Protein AF-A0A1C5TG37-F1 (afdb_monomer)

Foldseek 3Di:
DLVVCVVCVVVLLVVLLVVLLQCLQQLAQCAFPQVRDGRDDPVVSVVSLVSLLQSLQSLLSSPPPPSLVVQLVSSLVSSVNSNVVNCVVCPPPPVNVRRPDPVRVVVRSCSSSVSSSVSSVDVSSVVPDDPPPPD

Secondary structure (DSSP, 8-state):
-HHHHHHSHHHHHHHHHHHHHHHHHHT--SB-TTT--BSSSHHHHHHHHHHHHHHHHHHHHH-SSSHHHHHHHHHHHHHHHHHHHHHHHTTT-HHHHHHS-HHHHHHHHHHHHHHHHHHHH-HHHHTTSPPP---

Mean predicted aligned error: 4.88 Å

pLDDT: mean 91.13, std 10.4, range [51.09, 98.56]

Structure (mmCIF, N/CA/C/O backbone):
data_AF-A0A1C5TG37-F1
#
_entry.id   AF-A0A1C5TG37-F1
#
loop_
_atom_site.group_PDB
_atom_site.id
_atom_site.type_symbol
_atom_site.label_atom_id
_atom_site.label_alt_id
_atom_site.label_comp_id
_atom_site.label_asym_id
_atom_site.label_entity_id
_atom_site.label_seq_id
_atom_site.pdbx_PDB_ins_code
_atom_site.Cartn_x
_atom_site.Cartn_y
_atom_site.Cartn_z
_atom_site.occupancy
_atom_site.B_iso_or_equiv
_atom_site.auth_seq_id
_atom_site.auth_comp_id
_atom_site.auth_asym_id
_atom_site.auth_atom_id
_atom_site.pdbx_PDB_model_num
ATOM 1 N N . MET A 1 1 ? -16.079 12.516 15.205 1.00 73.88 1 MET A N 1
ATOM 2 C CA . MET A 1 1 ? -15.728 11.766 13.970 1.00 73.88 1 MET A CA 1
ATOM 3 C C . MET A 1 1 ? -16.023 10.273 14.113 1.00 73.88 1 MET A C 1
ATOM 5 O O . MET A 1 1 ? -16.741 9.736 13.280 1.00 73.88 1 MET A O 1
ATOM 9 N N . ARG A 1 2 ? -15.564 9.627 15.193 1.00 78.56 2 ARG A N 1
ATOM 10 C CA . ARG A 1 2 ? -15.828 8.213 15.508 1.00 78.56 2 ARG A CA 1
ATOM 11 C C . ARG A 1 2 ? -17.295 7.784 15.417 1.00 78.56 2 ARG A C 1
ATOM 13 O O . ARG A 1 2 ? -17.585 6.786 14.771 1.00 78.56 2 ARG A O 1
ATOM 20 N N . GLU A 1 3 ? -18.214 8.530 16.026 1.00 81.06 3 GLU A N 1
ATOM 21 C CA . GLU A 1 3 ? -19.648 8.188 16.023 1.00 81.06 3 GLU A CA 1
ATOM 22 C C . GLU A 1 3 ? -20.221 8.109 14.604 1.00 81.06 3 GLU A C 1
ATOM 24 O O . GLU A 1 3 ? -20.957 7.182 14.288 1.00 81.06 3 GLU A O 1
ATOM 29 N N . LYS A 1 4 ? -19.794 9.010 13.708 1.00 83.69 4 LYS A N 1
ATOM 30 C CA . LYS A 1 4 ? -20.190 8.989 12.290 1.00 83.69 4 LYS A CA 1
ATOM 31 C C . LYS A 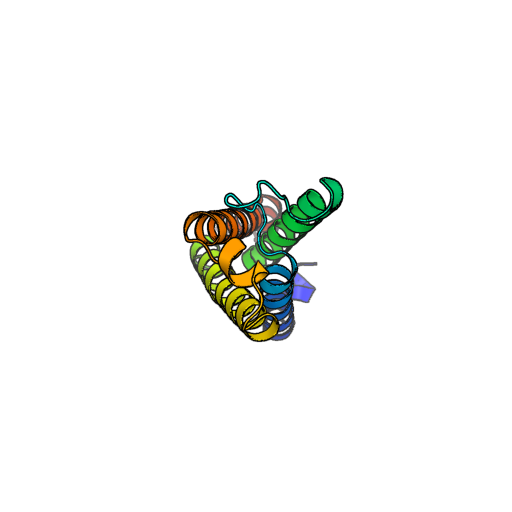1 4 ? -19.613 7.783 11.540 1.00 83.69 4 LYS A C 1
ATOM 33 O O . LYS A 1 4 ? -20.271 7.248 10.652 1.00 83.69 4 LYS A O 1
ATOM 38 N N . ILE A 1 5 ? -18.393 7.359 11.884 1.00 82.44 5 ILE A N 1
ATOM 39 C CA . ILE A 1 5 ? -17.749 6.174 11.294 1.00 82.44 5 ILE A CA 1
ATOM 40 C C . ILE A 1 5 ? -18.488 4.905 11.724 1.00 82.44 5 ILE A C 1
ATOM 42 O O . ILE A 1 5 ? -18.850 4.079 10.888 1.00 82.44 5 ILE A O 1
ATOM 46 N N . LEU A 1 6 ? -18.770 4.782 13.021 1.00 84.31 6 LEU A N 1
ATOM 47 C CA . LEU A 1 6 ? -19.446 3.619 13.593 1.00 84.31 6 LEU A CA 1
ATOM 48 C C . LEU A 1 6 ? -20.944 3.559 13.275 1.00 84.31 6 LEU A C 1
ATOM 50 O O . LEU A 1 6 ? -21.504 2.469 13.298 1.00 84.31 6 LEU A O 1
ATOM 54 N N . ALA A 1 7 ? -21.584 4.683 12.941 1.00 88.62 7 ALA A N 1
ATOM 55 C CA . ALA A 1 7 ? -22.963 4.698 12.451 1.00 88.62 7 ALA A CA 1
ATOM 56 C C . ALA A 1 7 ? -23.102 4.039 11.066 1.00 88.62 7 ALA A C 1
ATOM 58 O O . ALA A 1 7 ? -24.146 3.471 10.748 1.00 88.62 7 ALA A O 1
ATOM 59 N N . HIS A 1 8 ? -22.051 4.085 10.236 1.00 89.00 8 HIS A N 1
ATOM 60 C CA . HIS A 1 8 ? -22.072 3.554 8.868 1.00 89.00 8 HIS A CA 1
ATOM 61 C C . HIS A 1 8 ? -20.804 2.755 8.510 1.00 89.00 8 HIS A C 1
ATOM 63 O O . HIS A 1 8 ? -20.138 3.059 7.515 1.00 89.00 8 HIS A O 1
ATOM 69 N N . PRO A 1 9 ? -20.465 1.700 9.269 1.00 87.94 9 PRO A N 1
ATOM 70 C CA . PRO A 1 9 ? -19.156 1.055 9.194 1.00 87.94 9 PRO A CA 1
ATOM 71 C C . PRO A 1 9 ? -18.904 0.384 7.839 1.00 87.94 9 PRO A C 1
ATOM 73 O O . PRO A 1 9 ? -17.788 0.423 7.334 1.00 87.94 9 PRO A O 1
ATOM 76 N N . ILE A 1 10 ? -19.947 -0.170 7.211 1.00 91.25 10 ILE A N 1
ATOM 77 C CA . ILE A 1 10 ? -19.852 -0.815 5.893 1.00 91.25 10 ILE A CA 1
ATOM 78 C C . ILE A 1 10 ? -19.529 0.209 4.800 1.00 91.25 10 ILE A C 1
ATOM 80 O O . ILE A 1 10 ? -18.679 -0.050 3.954 1.00 91.25 10 ILE A O 1
ATOM 84 N N . ARG A 1 11 ? -20.159 1.393 4.829 1.00 92.75 11 ARG A N 1
ATOM 85 C CA . ARG A 1 11 ? -19.907 2.452 3.835 1.00 92.75 11 ARG A CA 1
ATOM 86 C C . ARG A 1 11 ? -18.461 2.933 3.905 1.00 92.75 11 ARG A C 1
ATOM 88 O O . ARG A 1 11 ? -17.813 3.069 2.873 1.00 92.75 11 ARG A O 1
ATOM 95 N N . TRP A 1 12 ? -17.955 3.137 5.120 1.00 93.38 12 TRP A N 1
ATOM 96 C CA . TRP A 1 12 ? -16.554 3.485 5.339 1.00 93.38 12 TRP A CA 1
ATOM 97 C C . TRP A 1 12 ? -15.616 2.369 4.894 1.00 93.38 12 TRP A C 1
ATOM 99 O O . TRP A 1 12 ? -14.648 2.649 4.201 1.00 93.38 12 TRP A O 1
ATOM 109 N N . LEU A 1 13 ? -15.922 1.112 5.221 1.00 94.25 13 LEU A N 1
ATOM 110 C CA . LEU A 1 13 ? -15.098 -0.020 4.809 1.00 94.25 13 LEU A CA 1
ATOM 111 C C . LEU A 1 13 ? -14.998 -0.128 3.282 1.00 94.25 13 LEU A C 1
ATOM 113 O O . LEU A 1 13 ? -13.895 -0.250 2.766 1.00 94.25 13 LEU A O 1
ATOM 117 N N . ILE A 1 14 ? -16.119 -0.019 2.561 1.00 96.19 14 ILE A N 1
ATOM 118 C CA . ILE A 1 14 ? -16.132 -0.029 1.089 1.00 96.19 14 ILE A CA 1
ATOM 119 C C . ILE A 1 14 ? -15.284 1.121 0.536 1.00 96.19 14 ILE A C 1
ATOM 121 O O . ILE A 1 14 ? -14.449 0.893 -0.337 1.00 96.19 14 ILE A O 1
ATOM 125 N N . GLY A 1 15 ? -15.454 2.335 1.068 1.00 96.38 15 GLY A N 1
ATOM 126 C CA . GLY A 1 15 ? -14.669 3.496 0.649 1.00 96.38 15 GLY A CA 1
ATOM 127 C C . GLY A 1 15 ? -13.167 3.308 0.873 1.00 96.38 15 GLY A C 1
ATOM 128 O O . GLY A 1 15 ? -12.379 3.542 -0.035 1.00 96.38 15 GLY A O 1
ATOM 129 N N . LEU A 1 16 ? -12.761 2.819 2.047 1.00 96.25 16 LEU A N 1
ATOM 130 C CA . LEU A 1 16 ? -11.351 2.567 2.371 1.00 96.25 16 LEU A CA 1
ATOM 131 C C . LEU A 1 16 ? -10.753 1.463 1.499 1.00 96.25 16 LEU A C 1
ATOM 133 O O . LEU A 1 16 ? -9.628 1.597 1.030 1.00 96.25 16 LEU A O 1
ATOM 137 N N . CYS A 1 17 ? -11.513 0.398 1.251 1.00 97.50 17 CYS A N 1
ATOM 138 C CA . CYS A 1 17 ? -11.142 -0.669 0.333 1.00 97.50 17 CYS A CA 1
ATOM 139 C C . CYS A 1 17 ? -10.901 -0.134 -1.085 1.00 97.50 17 CYS A C 1
ATOM 141 O O . CYS A 1 17 ? -9.865 -0.428 -1.675 1.00 97.50 17 CYS A O 1
ATOM 143 N N . ALA A 1 18 ? -11.811 0.694 -1.605 1.00 97.50 18 ALA A N 1
ATOM 144 C CA . ALA A 1 18 ? -11.645 1.335 -2.907 1.00 97.50 18 ALA A CA 1
ATOM 145 C C . ALA A 1 18 ? -10.418 2.263 -2.938 1.00 97.50 18 ALA A C 1
ATOM 147 O O . ALA A 1 18 ? -9.641 2.209 -3.888 1.00 97.50 18 ALA A O 1
ATOM 148 N N . CYS A 1 19 ? -10.192 3.053 -1.881 1.00 97.44 19 CYS A N 1
ATOM 149 C CA . CYS A 1 19 ? -9.000 3.895 -1.758 1.00 97.44 19 CYS A CA 1
ATOM 150 C C . CYS A 1 19 ? -7.707 3.069 -1.760 1.00 97.44 19 CYS A C 1
ATOM 152 O O . CYS A 1 19 ? -6.761 3.441 -2.444 1.00 97.44 19 CYS A O 1
ATOM 154 N N . LEU A 1 20 ? -7.654 1.951 -1.030 1.00 97.94 20 LEU A N 1
ATOM 155 C CA . LEU A 1 20 ? -6.478 1.075 -0.999 1.00 97.94 20 LEU A CA 1
ATOM 156 C C . LEU A 1 20 ? -6.172 0.477 -2.376 1.00 97.94 20 LEU A C 1
ATOM 158 O O . LEU A 1 20 ? -5.018 0.490 -2.790 1.00 97.94 20 LEU A O 1
ATOM 162 N N . VAL A 1 21 ? -7.193 0.012 -3.103 1.00 98.38 21 VAL A N 1
ATOM 163 C CA . VAL A 1 21 ? -7.025 -0.473 -4.484 1.00 98.38 21 VAL A CA 1
ATOM 164 C C . VAL A 1 21 ? -6.516 0.651 -5.384 1.00 98.38 21 VAL A C 1
ATOM 166 O O . VAL A 1 21 ? -5.547 0.462 -6.113 1.00 98.38 21 VAL A O 1
ATOM 169 N N . PHE A 1 22 ? -7.131 1.834 -5.313 1.00 97.50 22 PHE A N 1
ATOM 170 C CA . PHE A 1 22 ? -6.761 2.981 -6.139 1.00 97.50 22 PHE A CA 1
ATOM 171 C C . PHE A 1 22 ? -5.319 3.435 -5.879 1.00 97.50 22 PHE A C 1
ATOM 173 O O . PHE A 1 22 ? -4.514 3.503 -6.805 1.00 97.50 22 PHE A O 1
ATOM 180 N N . PHE A 1 23 ? -4.952 3.688 -4.623 1.00 96.31 23 PHE A N 1
ATOM 181 C CA . PHE A 1 23 ? -3.599 4.124 -4.276 1.00 96.31 23 PHE A CA 1
ATOM 182 C C . PHE A 1 23 ? -2.553 3.022 -4.469 1.00 96.31 23 PHE A C 1
ATOM 184 O O . PHE A 1 23 ? -1.436 3.332 -4.875 1.00 96.31 23 PHE A O 1
ATOM 191 N N . GLY A 1 24 ? -2.902 1.752 -4.247 1.00 96.19 24 GLY A N 1
ATOM 192 C CA . GLY A 1 24 ? -2.023 0.621 -4.550 1.00 96.19 24 GLY A CA 1
ATOM 193 C C . GLY A 1 24 ? -1.786 0.449 -6.050 1.00 96.19 24 GLY A C 1
ATOM 194 O O . GLY A 1 24 ? -0.706 0.047 -6.463 1.00 96.19 24 GLY A O 1
ATOM 195 N N . CYS A 1 25 ? -2.770 0.806 -6.875 1.00 96.56 25 CYS A N 1
ATOM 196 C CA . CYS A 1 25 ? -2.661 0.772 -8.326 1.00 96.56 25 CYS A CA 1
ATOM 197 C C . CYS A 1 25 ? -1.820 1.938 -8.867 1.00 96.56 25 CYS A C 1
ATOM 199 O O . CYS A 1 25 ? -0.840 1.722 -9.572 1.00 96.56 25 CYS A O 1
ATOM 201 N N . PHE A 1 26 ? -2.191 3.178 -8.539 1.00 94.38 26 PHE A N 1
ATOM 202 C CA . PHE A 1 26 ? -1.566 4.377 -9.112 1.00 94.38 26 PHE A CA 1
ATOM 203 C C . PHE A 1 26 ? -0.299 4.825 -8.382 1.00 94.38 26 PHE A C 1
ATOM 205 O O . PHE A 1 26 ? 0.523 5.514 -8.972 1.00 94.38 26 PHE A O 1
ATOM 212 N N . GLY A 1 27 ? -0.135 4.464 -7.110 1.00 94.62 27 GLY A N 1
ATOM 213 C CA . GLY A 1 27 ? 1.041 4.798 -6.302 1.00 94.62 27 GLY A CA 1
ATOM 214 C C . GLY A 1 27 ? 2.186 3.788 -6.414 1.00 94.62 27 GLY A C 1
ATOM 215 O O . GLY A 1 27 ? 3.168 3.901 -5.676 1.00 94.62 27 GLY A O 1
ATOM 216 N N . PHE A 1 28 ? 2.050 2.766 -7.263 1.00 96.25 28 PHE A N 1
ATOM 217 C CA . PHE A 1 28 ? 3.053 1.724 -7.457 1.00 96.25 28 PHE A CA 1
ATOM 218 C C . PHE A 1 28 ? 3.952 2.005 -8.674 1.00 96.25 28 PHE A C 1
ATOM 220 O O . PHE A 1 28 ? 3.428 2.381 -9.723 1.00 96.25 28 PHE A O 1
ATOM 227 N N . PRO A 1 29 ? 5.271 1.745 -8.574 1.00 95.44 29 PRO A N 1
ATOM 228 C CA . PRO A 1 29 ? 6.028 1.399 -7.365 1.00 95.44 29 PRO A CA 1
ATOM 229 C C . PRO A 1 29 ? 6.396 2.636 -6.532 1.00 95.44 29 PRO A C 1
ATOM 231 O O . PRO A 1 29 ? 6.645 3.710 -7.068 1.00 95.44 29 PRO A O 1
ATOM 234 N N . ILE A 1 30 ? 6.508 2.474 -5.203 1.00 95.12 30 ILE A N 1
ATOM 235 C CA . ILE A 1 30 ? 6.971 3.567 -4.314 1.00 95.12 30 ILE A CA 1
ATOM 236 C C . ILE A 1 30 ? 8.412 3.962 -4.663 1.00 95.12 30 ILE A C 1
ATOM 238 O O . ILE A 1 30 ? 8.757 5.145 -4.733 1.00 95.12 30 ILE A O 1
ATOM 242 N N . TYR A 1 31 ? 9.239 2.952 -4.908 1.00 95.81 31 TYR A N 1
ATOM 243 C CA . TYR A 1 31 ? 10.578 3.084 -5.446 1.00 95.81 31 TYR A CA 1
ATOM 244 C C . TYR A 1 31 ? 10.837 1.903 -6.373 1.00 95.81 31 TYR A C 1
ATOM 246 O O . TYR A 1 31 ? 10.501 0.767 -6.036 1.00 95.81 31 TYR A O 1
ATOM 254 N N . ASN A 1 32 ? 11.404 2.188 -7.537 1.00 96.31 32 ASN A N 1
ATOM 255 C CA . ASN A 1 32 ? 11.777 1.205 -8.530 1.00 96.31 32 ASN A CA 1
ATOM 256 C C . ASN A 1 32 ? 13.292 0.961 -8.442 1.00 96.31 32 ASN A C 1
ATOM 258 O O . ASN A 1 32 ? 14.088 1.810 -8.838 1.00 96.31 32 ASN A O 1
ATOM 262 N N . PHE A 1 33 ? 13.690 -0.208 -7.943 1.00 95.19 33 PHE A N 1
ATOM 263 C CA . PHE A 1 33 ? 15.088 -0.633 -7.835 1.00 95.19 33 PHE A CA 1
ATOM 264 C C . PHE A 1 33 ? 15.743 -0.937 -9.189 1.00 95.19 33 PHE A C 1
ATOM 266 O O . PHE A 1 33 ? 16.965 -0.908 -9.283 1.00 95.19 33 PHE A O 1
ATOM 273 N N . THR A 1 34 ? 14.954 -1.204 -10.230 1.00 94.50 34 THR A N 1
ATOM 274 C CA . THR A 1 34 ? 15.436 -1.470 -11.592 1.00 94.50 34 THR A CA 1
ATOM 275 C C . THR A 1 34 ? 15.896 -0.182 -12.271 1.00 94.50 34 THR A C 1
ATOM 277 O O . THR A 1 34 ? 16.960 -0.140 -12.878 1.00 94.50 34 THR A O 1
ATOM 280 N N . THR A 1 35 ? 15.101 0.885 -12.157 1.00 92.88 35 THR A N 1
ATOM 281 C CA . THR A 1 35 ? 15.343 2.160 -12.860 1.00 92.88 35 THR A CA 1
ATOM 282 C C . THR A 1 35 ? 15.852 3.282 -11.958 1.00 92.88 35 THR A C 1
ATOM 284 O O . THR A 1 35 ? 16.202 4.356 -12.442 1.00 92.88 35 THR A O 1
ATOM 287 N N . GLY A 1 36 ? 15.860 3.074 -10.638 1.00 92.31 36 GLY A N 1
ATOM 288 C CA . GLY A 1 36 ? 16.205 4.084 -9.633 1.00 92.31 36 GLY A CA 1
ATOM 289 C C . GLY A 1 36 ? 15.156 5.191 -9.471 1.00 92.31 36 GLY A C 1
ATOM 290 O O . GLY A 1 36 ? 15.377 6.146 -8.721 1.00 92.31 36 GLY A O 1
ATOM 291 N N . ARG A 1 37 ? 14.015 5.091 -10.169 1.00 91.44 37 ARG A N 1
ATOM 292 C CA . ARG A 1 37 ? 12.925 6.072 -10.113 1.00 91.44 37 ARG A CA 1
ATOM 293 C C . ARG A 1 37 ? 12.125 5.910 -8.822 1.00 91.44 37 ARG A C 1
ATOM 295 O O . ARG A 1 37 ? 11.830 4.803 -8.386 1.00 91.44 37 ARG A O 1
ATOM 302 N N . ARG A 1 38 ? 11.716 7.028 -8.230 1.00 90.06 38 ARG A N 1
ATOM 303 C CA . ARG A 1 38 ? 10.749 7.065 -7.121 1.00 90.06 38 ARG A CA 1
ATOM 304 C C . ARG A 1 38 ? 9.371 7.471 -7.629 1.00 90.06 38 ARG A C 1
ATOM 306 O O . ARG A 1 38 ? 9.280 8.122 -8.670 1.00 90.06 38 ARG A O 1
ATOM 313 N N . PHE A 1 39 ? 8.327 7.162 -6.865 1.00 88.06 39 PHE A N 1
ATOM 314 C CA . PHE A 1 39 ? 6.987 7.644 -7.179 1.00 88.06 39 PHE A CA 1
ATOM 315 C C . PHE A 1 39 ? 6.923 9.177 -7.121 1.00 88.06 39 PHE A C 1
ATOM 317 O O . PHE A 1 39 ? 7.024 9.777 -6.049 1.00 88.06 39 PHE A O 1
ATOM 324 N N . GLY A 1 40 ? 6.745 9.802 -8.287 1.00 91.50 40 GLY A N 1
ATOM 325 C CA . GLY A 1 40 ? 6.535 11.239 -8.429 1.00 91.50 40 GLY A CA 1
ATOM 326 C C . GLY A 1 40 ? 7.597 12.119 -7.753 1.00 91.50 40 GLY A C 1
ATOM 327 O O . GLY A 1 40 ? 8.784 11.794 -7.640 1.00 91.50 40 GLY A O 1
ATOM 328 N N . SER A 1 41 ? 7.158 13.297 -7.310 1.00 92.44 41 SER A N 1
ATOM 329 C CA . SER A 1 41 ? 7.970 14.184 -6.478 1.00 92.44 41 SER A CA 1
ATOM 330 C C . SER A 1 41 ? 7.983 13.701 -5.024 1.00 92.44 41 SER A C 1
ATOM 332 O O . SER A 1 41 ? 7.117 12.940 -4.595 1.00 92.44 41 SER A O 1
ATOM 334 N N . TRP A 1 42 ? 8.935 14.189 -4.224 1.00 89.50 42 TRP A N 1
ATOM 335 C CA . TRP A 1 42 ? 8.986 13.834 -2.801 1.00 89.50 42 TRP A CA 1
ATOM 336 C C . TRP A 1 42 ? 7.690 14.227 -2.061 1.00 89.50 42 TRP A C 1
ATOM 338 O O . TRP A 1 42 ? 7.247 13.496 -1.181 1.00 89.50 42 TRP A O 1
ATOM 348 N N . TYR A 1 43 ? 7.054 15.337 -2.460 1.00 92.94 43 TYR A N 1
ATOM 349 C CA . TYR A 1 43 ? 5.783 15.793 -1.897 1.00 92.94 43 TYR A CA 1
ATOM 350 C C . TYR A 1 43 ? 4.644 14.807 -2.173 1.00 92.94 43 TYR A C 1
ATOM 352 O O . TYR A 1 43 ? 3.847 14.535 -1.279 1.00 92.94 43 TYR A O 1
ATOM 360 N N . LEU A 1 44 ? 4.582 14.244 -3.386 1.00 93.69 44 LEU A N 1
ATOM 361 C CA . LEU A 1 44 ? 3.581 13.234 -3.740 1.00 93.69 44 LEU A CA 1
ATOM 362 C C . LEU A 1 44 ? 3.805 11.934 -2.968 1.00 93.69 44 LEU A C 1
ATOM 364 O O . LEU A 1 44 ? 2.843 11.349 -2.476 1.00 93.69 44 LEU A O 1
ATOM 368 N N . LEU A 1 45 ? 5.064 11.522 -2.803 1.00 94.25 45 LEU A N 1
ATOM 369 C CA . LEU A 1 45 ? 5.408 10.371 -1.974 1.00 94.25 45 LEU A CA 1
ATOM 370 C C . LEU A 1 45 ? 4.998 10.591 -0.510 1.00 94.25 45 LEU A C 1
ATOM 372 O O . LEU A 1 45 ? 4.378 9.715 0.087 1.00 94.25 45 LEU A O 1
ATOM 376 N N . LEU A 1 46 ? 5.290 11.764 0.064 1.00 94.69 46 LEU A N 1
ATOM 377 C CA . LEU A 1 46 ? 4.882 12.087 1.432 1.00 94.69 46 LEU A CA 1
ATOM 378 C C . LEU A 1 46 ? 3.354 12.096 1.574 1.00 94.69 46 LEU A C 1
ATOM 380 O O . LEU A 1 46 ? 2.832 11.529 2.531 1.00 94.69 46 LEU A O 1
ATOM 384 N N . ALA A 1 47 ? 2.642 12.702 0.621 1.00 95.56 47 ALA A N 1
ATOM 385 C CA . ALA A 1 47 ? 1.184 12.723 0.611 1.00 95.56 47 ALA A CA 1
ATOM 386 C C . ALA A 1 47 ? 0.604 11.301 0.551 1.00 95.56 47 ALA A C 1
ATOM 388 O O . ALA A 1 47 ? -0.289 10.973 1.328 1.00 95.56 47 ALA A O 1
ATOM 389 N N . LEU A 1 48 ? 1.153 10.433 -0.303 1.00 96.12 48 LEU A N 1
ATOM 390 C CA . LEU A 1 48 ? 0.763 9.026 -0.396 1.00 96.12 48 LEU A CA 1
ATOM 391 C C . LEU A 1 48 ? 0.983 8.287 0.935 1.00 96.12 48 LEU A C 1
ATOM 393 O O . LEU A 1 48 ? 0.089 7.586 1.412 1.00 96.12 48 LEU A O 1
ATOM 397 N N . CYS A 1 49 ? 2.138 8.488 1.574 1.00 96.19 49 CYS A N 1
ATOM 398 C CA . CYS A 1 49 ? 2.418 7.920 2.891 1.00 96.19 49 CYS A CA 1
ATOM 399 C C . CYS A 1 49 ? 1.417 8.407 3.952 1.00 96.19 49 CYS A C 1
ATOM 401 O O . CYS A 1 49 ? 0.914 7.609 4.747 1.00 96.19 49 CYS A O 1
ATOM 403 N N . PHE A 1 50 ? 1.093 9.702 3.941 1.00 96.25 50 PHE A N 1
ATOM 404 C CA . PHE A 1 50 ? 0.097 10.284 4.836 1.00 96.25 50 PHE A CA 1
ATOM 405 C C . PHE A 1 50 ? -1.294 9.670 4.612 1.00 96.25 50 PHE A C 1
ATOM 407 O O . PHE A 1 50 ? -1.956 9.295 5.577 1.00 96.25 50 PHE A O 1
ATOM 414 N N . PHE A 1 51 ? -1.709 9.456 3.359 1.00 96.00 51 PHE A N 1
ATOM 415 C CA . PHE A 1 51 ? -2.978 8.788 3.053 1.00 96.00 51 PHE A CA 1
ATOM 416 C C . PHE A 1 51 ? -3.048 7.363 3.609 1.00 96.00 51 PHE A C 1
ATOM 418 O O . PHE A 1 51 ? -4.050 7.004 4.230 1.00 96.00 51 PHE A O 1
ATOM 425 N N . TYR A 1 52 ? -1.995 6.555 3.450 1.00 97.75 52 TYR A N 1
ATOM 426 C CA . TYR A 1 52 ? -1.969 5.204 4.022 1.00 97.75 52 TYR A CA 1
ATOM 427 C C . TYR A 1 52 ? -2.039 5.215 5.554 1.00 97.75 52 TYR A C 1
ATOM 429 O O . TYR A 1 52 ? -2.724 4.379 6.149 1.00 97.75 52 TYR A O 1
ATOM 437 N N . TYR A 1 53 ? -1.385 6.184 6.194 1.00 97.44 53 TYR A N 1
ATOM 438 C CA . TYR A 1 53 ? -1.458 6.365 7.641 1.00 97.44 53 TYR A CA 1
ATOM 439 C C . TYR A 1 53 ? -2.877 6.737 8.113 1.00 97.44 53 TYR A C 1
ATOM 441 O O . TYR A 1 53 ? -3.405 6.115 9.038 1.00 97.44 53 TYR A O 1
ATOM 449 N N . GLU A 1 54 ? -3.542 7.685 7.447 1.00 96.19 54 GLU A N 1
ATOM 450 C CA . GLU A 1 54 ? -4.929 8.083 7.744 1.00 96.19 54 GLU A CA 1
ATOM 451 C C . GLU A 1 54 ? -5.932 6.939 7.522 1.00 96.19 54 GLU A C 1
ATOM 453 O O . GLU A 1 54 ? -6.784 6.680 8.377 1.00 96.19 54 GLU A O 1
ATOM 458 N N . ILE A 1 55 ? -5.786 6.172 6.434 1.00 96.12 55 ILE A N 1
ATOM 459 C CA . ILE A 1 55 ? -6.569 4.944 6.206 1.00 96.12 55 ILE A CA 1
ATOM 460 C C . ILE A 1 55 ? -6.399 3.982 7.390 1.00 96.12 55 ILE A C 1
ATOM 462 O O . ILE A 1 55 ? -7.382 3.436 7.899 1.00 96.12 55 ILE A O 1
ATOM 466 N N . GLY A 1 56 ? -5.163 3.816 7.869 1.00 95.75 56 GLY A N 1
ATOM 467 C CA . GLY A 1 56 ? -4.840 3.018 9.047 1.00 95.75 56 GLY A CA 1
ATOM 468 C C . GLY A 1 56 ? -5.589 3.458 10.303 1.00 95.75 56 GLY A C 1
ATOM 469 O O . GLY A 1 56 ? -6.151 2.613 11.005 1.00 95.75 56 GLY A O 1
ATOM 470 N N . GLN A 1 57 ? -5.652 4.765 10.571 1.00 94.62 57 GLN A N 1
ATOM 471 C CA . GLN A 1 57 ? -6.376 5.316 11.723 1.00 94.62 57 GLN A CA 1
ATOM 472 C C . GLN A 1 57 ? -7.875 4.991 11.658 1.00 94.62 57 GLN A C 1
ATOM 474 O O . GLN A 1 57 ? -8.448 4.501 12.636 1.00 94.62 57 GLN A O 1
ATOM 479 N N . ILE A 1 58 ? -8.511 5.182 10.498 1.00 93.56 58 ILE A N 1
ATOM 480 C CA . ILE A 1 58 ? -9.947 4.907 10.323 1.00 93.56 58 ILE A CA 1
ATOM 481 C C . ILE A 1 58 ? -10.233 3.400 10.444 1.00 93.56 58 ILE A C 1
ATOM 483 O O . ILE A 1 58 ? -11.177 3.008 11.137 1.00 93.56 58 ILE A O 1
ATOM 487 N N . LEU A 1 59 ? -9.397 2.538 9.850 1.00 93.81 59 LEU A N 1
ATOM 488 C CA . LEU A 1 59 ? -9.496 1.082 10.023 1.00 93.81 59 LEU A CA 1
ATOM 489 C C . LEU A 1 59 ? -9.296 0.665 11.487 1.00 93.81 59 LEU A C 1
ATOM 491 O O . LEU A 1 59 ? -9.999 -0.217 11.981 1.00 93.81 59 LEU A O 1
ATOM 495 N N . GLY A 1 60 ? -8.389 1.332 12.207 1.00 92.62 60 GLY A N 1
ATOM 496 C CA . GLY A 1 60 ? -8.180 1.134 13.639 1.00 92.62 60 GLY A CA 1
ATOM 497 C C . GLY A 1 60 ? -9.429 1.434 14.471 1.00 92.62 60 GLY A C 1
ATOM 498 O O . GLY A 1 60 ? -9.739 0.688 15.399 1.00 92.62 60 GLY A O 1
ATOM 499 N N . VAL A 1 61 ? -10.184 2.475 14.105 1.00 90.69 61 VAL A N 1
ATOM 500 C CA . VAL A 1 61 ? -11.474 2.808 14.732 1.00 90.69 61 VAL A CA 1
ATOM 501 C C . VAL A 1 61 ? -12.558 1.777 14.388 1.00 90.69 61 VAL A C 1
ATOM 503 O O . VAL A 1 61 ? -13.349 1.410 15.259 1.00 90.69 61 VAL A O 1
ATOM 506 N N . LEU A 1 62 ? -12.597 1.288 13.143 1.00 89.69 62 LEU A N 1
ATOM 507 C CA . LEU A 1 62 ? -13.570 0.287 12.680 1.00 89.69 62 LEU A CA 1
ATOM 508 C C . LEU A 1 62 ? -13.331 -1.107 13.281 1.00 89.69 62 LEU A C 1
ATOM 510 O O . LEU A 1 62 ? -14.273 -1.872 13.495 1.00 89.69 62 LEU A O 1
ATOM 514 N N . HIS A 1 63 ? -12.079 -1.470 13.548 1.00 87.38 63 HIS A N 1
ATOM 515 C CA . HIS A 1 63 ? -11.711 -2.786 14.055 1.00 87.38 63 HIS A CA 1
ATOM 516 C C . HIS A 1 63 ? -11.467 -2.755 15.564 1.00 87.38 63 HIS A C 1
ATOM 518 O O . HIS A 1 63 ? -10.349 -2.616 16.033 1.00 87.38 63 HIS A O 1
ATOM 524 N N . SER A 1 64 ? -12.517 -2.965 16.358 1.00 69.94 64 SER A N 1
ATOM 525 C CA . SER A 1 64 ? -12.420 -2.957 17.828 1.00 69.94 64 SER A CA 1
ATOM 526 C C . SER A 1 64 ? -11.545 -4.079 18.417 1.00 69.94 64 SER A C 1
ATOM 528 O O . SER A 1 64 ? -10.902 -3.883 19.448 1.00 69.94 64 SER A O 1
ATOM 530 N N . ARG A 1 65 ? -11.488 -5.251 17.765 1.00 77.44 65 ARG A N 1
ATOM 531 C CA . ARG A 1 65 ? -10.600 -6.375 18.116 1.00 77.44 65 ARG A CA 1
ATOM 532 C C . ARG A 1 65 ? -9.639 -6.684 16.975 1.00 77.44 65 ARG A C 1
ATOM 534 O O . ARG A 1 65 ? -10.027 -6.668 15.808 1.00 77.44 65 ARG A O 1
ATOM 541 N N . CYS A 1 66 ? -8.401 -7.032 17.330 1.00 84.25 66 CYS A N 1
ATOM 542 C CA . CYS A 1 66 ? -7.338 -7.383 16.384 1.00 84.25 66 CYS A CA 1
ATOM 543 C C . CYS A 1 66 ? -7.093 -6.301 15.314 1.00 84.25 66 CYS A C 1
ATOM 545 O O . CYS A 1 66 ? -6.837 -6.650 14.160 1.00 84.25 66 CYS A O 1
ATOM 547 N N . LYS A 1 67 ? -7.177 -5.013 15.695 1.00 88.38 67 LYS A N 1
ATOM 548 C CA . LYS A 1 67 ? -7.070 -3.861 14.782 1.00 88.38 67 LYS A CA 1
ATOM 549 C C . LYS A 1 67 ? -5.875 -3.958 13.843 1.00 88.38 67 LYS A C 1
ATOM 551 O O . LYS A 1 67 ? -6.060 -3.933 12.638 1.00 88.38 67 LYS A O 1
ATOM 556 N N . VAL A 1 68 ? -4.693 -4.240 14.387 1.00 91.56 68 VAL A N 1
ATOM 557 C CA . VAL A 1 68 ? -3.455 -4.382 13.608 1.00 91.56 68 VAL A CA 1
ATOM 558 C C . VAL A 1 68 ? -3.579 -5.484 12.561 1.00 91.56 68 VAL A C 1
ATOM 560 O O . VAL A 1 68 ? -3.363 -5.236 11.383 1.00 91.56 68 VAL A O 1
ATOM 563 N N . ARG A 1 69 ? -3.981 -6.696 12.970 1.00 93.44 69 ARG A N 1
ATOM 564 C CA . ARG A 1 69 ? -4.078 -7.848 12.062 1.00 93.44 69 ARG A CA 1
ATOM 565 C C . ARG A 1 69 ? -5.106 -7.616 10.956 1.00 93.44 69 ARG A C 1
ATOM 567 O O . ARG A 1 69 ? -4.848 -7.965 9.812 1.00 93.44 69 ARG A O 1
ATOM 574 N N . ARG A 1 70 ? -6.270 -7.053 11.293 1.00 93.94 70 ARG A N 1
ATOM 575 C CA . ARG A 1 70 ? -7.335 -6.790 10.315 1.00 93.94 70 ARG A CA 1
ATOM 576 C C . ARG A 1 70 ? -6.962 -5.656 9.362 1.00 93.94 70 ARG A C 1
ATOM 578 O O . ARG A 1 70 ? -7.119 -5.834 8.161 1.00 93.94 70 ARG A O 1
ATOM 585 N N . SER A 1 71 ? -6.407 -4.557 9.875 1.00 95.50 71 SER A N 1
ATOM 586 C CA . SER A 1 71 ? -5.913 -3.452 9.048 1.00 95.50 71 SER A CA 1
ATOM 587 C C . SER A 1 71 ? -4.787 -3.909 8.124 1.00 95.50 71 SER A C 1
ATOM 589 O O . SER A 1 71 ? -4.841 -3.619 6.937 1.00 95.50 71 SER A O 1
ATOM 591 N N . ALA A 1 72 ? -3.827 -4.690 8.633 1.00 96.62 72 ALA A N 1
ATOM 592 C CA . ALA A 1 72 ? -2.748 -5.264 7.830 1.00 96.62 72 ALA A CA 1
ATOM 593 C C . ALA A 1 72 ? -3.282 -6.185 6.727 1.00 96.62 72 ALA A C 1
ATOM 595 O O . ALA A 1 72 ? -2.869 -6.061 5.581 1.00 96.62 72 ALA A O 1
ATOM 596 N N . ALA A 1 73 ? -4.212 -7.087 7.058 1.00 97.25 73 ALA A N 1
ATOM 597 C CA . ALA A 1 73 ? -4.783 -8.019 6.088 1.00 97.25 73 ALA A CA 1
ATOM 598 C C . ALA A 1 73 ? -5.573 -7.297 4.987 1.00 97.25 73 ALA A C 1
ATOM 600 O O . ALA A 1 73 ? -5.432 -7.640 3.816 1.00 97.25 73 ALA A O 1
ATOM 601 N N . LEU A 1 74 ? -6.370 -6.282 5.346 1.00 96.94 74 LEU A N 1
ATOM 602 C CA . LEU A 1 74 ? -7.098 -5.467 4.371 1.00 96.94 74 LEU A CA 1
ATOM 603 C C . LEU A 1 74 ? -6.155 -4.633 3.507 1.00 96.94 74 LEU A C 1
ATOM 605 O O . LEU A 1 74 ? -6.311 -4.625 2.291 1.00 96.94 74 LEU A O 1
ATOM 609 N N . ALA A 1 75 ? -5.170 -3.969 4.114 1.00 97.75 75 ALA A N 1
ATOM 610 C CA . ALA A 1 75 ? -4.167 -3.204 3.384 1.00 97.75 75 ALA A CA 1
ATOM 611 C C . ALA A 1 75 ? -3.411 -4.100 2.398 1.00 97.75 75 ALA A C 1
ATOM 613 O O . ALA A 1 75 ? -3.322 -3.774 1.223 1.00 97.75 75 ALA A O 1
ATOM 614 N N . LEU A 1 76 ? -2.946 -5.268 2.843 1.00 98.25 76 LEU A N 1
ATOM 615 C CA . LEU A 1 76 ? -2.247 -6.221 1.988 1.00 98.25 76 LEU A CA 1
ATOM 616 C C . LEU A 1 76 ? -3.140 -6.713 0.840 1.00 98.25 76 LEU A C 1
ATOM 618 O O . LEU A 1 76 ? -2.745 -6.629 -0.319 1.00 98.25 76 LEU A O 1
ATOM 622 N N . GLY A 1 77 ? -4.345 -7.199 1.149 1.00 98.25 77 GLY A N 1
ATOM 623 C CA . GLY A 1 77 ? -5.252 -7.771 0.153 1.00 98.25 77 GLY A CA 1
ATOM 624 C C . GLY A 1 77 ? -5.712 -6.755 -0.892 1.00 98.25 77 GLY A C 1
ATOM 625 O O . GLY A 1 77 ? -5.683 -7.045 -2.086 1.00 98.25 77 GLY A O 1
ATOM 626 N N . MET A 1 78 ? -6.086 -5.548 -0.462 1.00 98.50 78 MET A N 1
ATOM 627 C CA . MET A 1 78 ? -6.573 -4.517 -1.381 1.00 98.50 78 MET A CA 1
ATOM 628 C C . MET A 1 78 ? -5.445 -3.862 -2.176 1.00 98.50 78 MET A C 1
ATOM 630 O O . MET A 1 78 ? -5.643 -3.559 -3.350 1.00 98.50 78 MET A O 1
ATOM 634 N N . THR A 1 79 ? -4.249 -3.717 -1.604 1.00 98.38 79 THR A N 1
ATOM 635 C CA . THR A 1 79 ? -3.083 -3.273 -2.377 1.00 98.38 79 THR A CA 1
ATOM 636 C C . THR A 1 79 ? -2.691 -4.315 -3.416 1.00 98.38 79 THR A C 1
ATOM 638 O O . THR A 1 79 ? -2.458 -3.942 -4.555 1.00 98.38 79 THR A O 1
ATOM 641 N N . LEU A 1 80 ? -2.696 -5.616 -3.091 1.00 98.56 80 LEU A N 1
ATOM 642 C CA . LEU A 1 80 ? -2.466 -6.679 -4.081 1.00 98.56 80 LEU A CA 1
ATOM 643 C C . LEU A 1 80 ? -3.489 -6.638 -5.223 1.00 98.56 80 LEU A C 1
ATOM 645 O O . LEU A 1 80 ? -3.115 -6.801 -6.382 1.00 98.56 80 LEU A O 1
ATOM 649 N N . LEU A 1 81 ? -4.762 -6.376 -4.914 1.00 98.56 81 LEU A N 1
ATOM 650 C CA . LEU A 1 81 ? -5.784 -6.165 -5.937 1.00 98.56 81 LEU A CA 1
ATOM 651 C C . LEU A 1 81 ? -5.475 -4.926 -6.796 1.00 98.56 81 LEU A C 1
ATOM 653 O O . LEU A 1 81 ? -5.565 -5.001 -8.017 1.00 98.56 81 LEU A O 1
ATOM 657 N N . GLY A 1 82 ? -5.043 -3.820 -6.183 1.00 98.38 82 GLY A N 1
ATOM 658 C CA . GLY A 1 82 ? -4.570 -2.631 -6.899 1.00 98.38 82 GLY A CA 1
ATOM 659 C C . GLY A 1 82 ? -3.376 -2.916 -7.814 1.00 98.38 82 GLY A C 1
ATOM 660 O O . GLY A 1 82 ? -3.372 -2.489 -8.965 1.00 98.38 82 GLY A O 1
ATOM 661 N N . LEU A 1 83 ? -2.404 -3.702 -7.346 1.00 98.25 83 LEU A N 1
ATOM 662 C CA . LEU A 1 83 ? -1.260 -4.149 -8.143 1.00 98.25 83 LEU A CA 1
ATOM 663 C C . LEU A 1 83 ? -1.696 -5.028 -9.319 1.00 98.25 83 LEU A C 1
ATOM 665 O O . LEU A 1 83 ? -1.186 -4.861 -10.421 1.00 98.25 83 LEU A O 1
ATOM 669 N N . ALA A 1 84 ? -2.665 -5.923 -9.122 1.00 98.00 84 ALA A N 1
ATOM 670 C CA . ALA A 1 84 ? -3.225 -6.716 -10.213 1.00 98.00 84 ALA A CA 1
ATOM 671 C C . ALA A 1 84 ? -3.916 -5.824 -11.259 1.00 98.00 84 ALA A C 1
ATOM 673 O O . ALA A 1 84 ? -3.687 -5.998 -12.454 1.00 98.00 84 ALA A O 1
ATOM 674 N N . CYS A 1 85 ? -4.700 -4.827 -10.830 1.00 97.69 85 CYS A N 1
ATOM 675 C CA . CYS A 1 85 ? -5.291 -3.838 -11.737 1.00 97.69 85 CYS A CA 1
ATOM 676 C C . CYS A 1 85 ? -4.214 -3.069 -12.514 1.00 97.69 85 CYS A C 1
ATOM 678 O O . CYS A 1 85 ? -4.321 -2.929 -13.731 1.00 97.69 85 CYS A O 1
ATOM 680 N N . ARG A 1 86 ? -3.162 -2.615 -11.825 1.00 96.62 86 ARG A N 1
ATOM 681 C CA . ARG A 1 86 ? -2.022 -1.915 -12.426 1.00 96.62 86 ARG A CA 1
ATOM 682 C C . ARG A 1 86 ? -1.337 -2.766 -13.492 1.00 96.62 86 ARG A C 1
ATOM 684 O O . ARG A 1 86 ? -1.156 -2.292 -14.608 1.00 96.62 86 ARG A O 1
ATOM 691 N N . PHE A 1 87 ? -1.038 -4.022 -13.165 1.00 96.62 87 PHE A N 1
ATOM 692 C CA . PHE A 1 87 ? -0.397 -4.966 -14.077 1.00 96.62 87 PHE A CA 1
ATOM 693 C C . PHE A 1 87 ? -1.224 -5.191 -15.346 1.00 96.62 87 PHE A C 1
ATOM 695 O O . PHE A 1 87 ? -0.675 -5.196 -16.445 1.00 96.62 87 PHE A O 1
ATOM 702 N N . LEU A 1 88 ? -2.544 -5.357 -15.200 1.00 96.44 88 LEU A N 1
ATOM 703 C CA . LEU A 1 88 ? -3.453 -5.582 -16.324 1.00 96.44 88 LEU A CA 1
ATOM 704 C C . LEU A 1 88 ? -3.591 -4.353 -17.231 1.00 96.44 88 LEU A C 1
ATOM 706 O O . LEU A 1 88 ? -3.723 -4.520 -18.440 1.00 96.44 88 LEU A O 1
ATOM 710 N N . MET A 1 89 ? -3.560 -3.136 -16.676 1.00 94.94 89 MET A N 1
ATOM 711 C CA . MET A 1 89 ? -3.645 -1.907 -17.478 1.00 94.94 89 MET A CA 1
ATOM 712 C C . MET A 1 89 ? -2.405 -1.674 -18.346 1.00 94.94 89 MET A C 1
ATOM 714 O O . MET A 1 89 ? -2.549 -1.189 -19.460 1.00 94.94 89 MET A O 1
ATOM 718 N N . GLU A 1 90 ? -1.217 -2.038 -17.860 1.00 94.00 90 GLU A N 1
ATOM 719 C CA . GLU A 1 90 ? 0.052 -1.904 -18.600 1.00 94.00 90 GLU A CA 1
ATOM 720 C C . GLU A 1 90 ? 0.530 -3.236 -19.195 1.00 94.00 90 GLU A C 1
ATOM 722 O O . GLU A 1 90 ? 1.725 -3.476 -19.404 1.00 94.00 90 GLU A O 1
ATOM 727 N N . PHE A 1 91 ? -0.391 -4.174 -19.425 1.00 92.88 91 PHE A N 1
ATOM 728 C CA . PHE A 1 91 ? -0.024 -5.495 -19.914 1.00 92.88 91 PHE A CA 1
ATOM 729 C C . PHE A 1 91 ? 0.633 -5.401 -21.299 1.00 92.88 91 PHE A C 1
ATOM 731 O O . PHE A 1 91 ? 0.034 -4.917 -22.256 1.00 92.88 91 PHE A O 1
ATOM 738 N N . GLY A 1 92 ? 1.870 -5.893 -21.405 1.00 92.12 92 G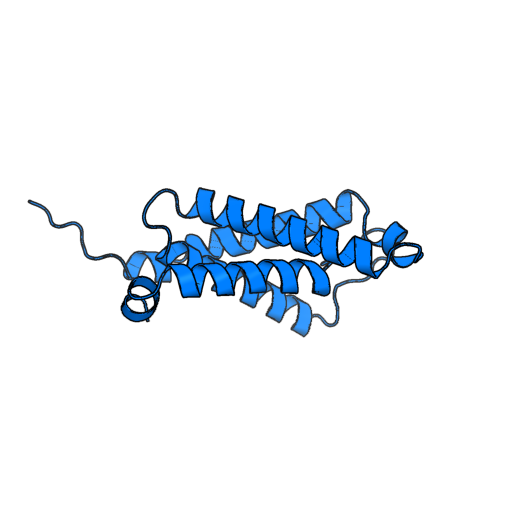LY A N 1
ATOM 739 C CA . GLY A 1 92 ? 2.683 -5.806 -22.622 1.00 92.12 92 GLY A CA 1
ATOM 740 C C . GLY A 1 92 ? 3.602 -4.582 -22.699 1.00 92.12 92 GLY A C 1
ATOM 741 O O . GLY A 1 92 ? 4.430 -4.520 -23.606 1.00 92.12 92 GLY A O 1
ATOM 742 N N . GLU A 1 93 ? 3.522 -3.645 -21.752 1.00 94.69 93 GLU A N 1
ATOM 743 C CA . GLU A 1 93 ? 4.458 -2.524 -21.670 1.00 94.69 93 GLU A CA 1
ATOM 744 C C . GLU A 1 93 ? 5.780 -2.933 -21.001 1.00 94.69 93 GLU A C 1
ATOM 746 O O . GLU A 1 93 ? 5.826 -3.779 -20.104 1.00 94.69 93 GLU A O 1
ATOM 751 N N . VAL A 1 94 ? 6.884 -2.301 -21.416 1.00 91.62 94 VAL A N 1
ATOM 752 C CA . VAL A 1 94 ? 8.207 -2.522 -20.802 1.00 91.62 94 VAL A CA 1
ATOM 753 C C . VAL A 1 94 ? 8.223 -2.042 -19.347 1.00 91.62 94 VAL A C 1
ATOM 755 O O . VAL A 1 94 ? 8.867 -2.678 -18.511 1.00 91.62 94 VAL A O 1
ATOM 758 N N . SER A 1 95 ? 7.463 -0.990 -19.019 1.00 90.06 95 SER A N 1
ATOM 759 C CA . SER A 1 95 ? 7.294 -0.483 -17.647 1.00 90.06 95 SER A CA 1
ATOM 760 C C . SER A 1 95 ? 6.909 -1.594 -16.677 1.00 90.06 95 SER A C 1
ATOM 762 O O . SER A 1 95 ? 7.493 -1.695 -15.604 1.00 90.06 95 SER A O 1
ATOM 764 N N . ASN A 1 96 ? 6.023 -2.503 -17.085 1.00 93.31 96 ASN A N 1
ATOM 765 C CA . ASN A 1 96 ? 5.593 -3.627 -16.264 1.00 93.31 96 ASN A CA 1
ATOM 766 C C . ASN A 1 96 ? 6.765 -4.540 -15.869 1.00 93.31 96 ASN A C 1
ATOM 768 O O . ASN A 1 96 ? 6.847 -4.972 -14.721 1.00 93.31 96 ASN A O 1
ATOM 772 N N . THR A 1 97 ? 7.700 -4.804 -16.787 1.00 92.94 97 THR A N 1
ATOM 77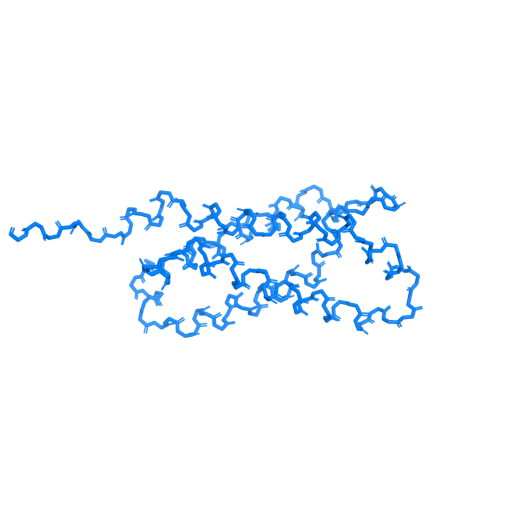3 C CA . THR A 1 97 ? 8.890 -5.626 -16.490 1.00 92.94 97 THR A CA 1
ATOM 774 C C . THR A 1 97 ? 9.855 -4.937 -15.528 1.00 92.94 97 THR A C 1
ATOM 776 O O . THR A 1 97 ? 10.492 -5.600 -14.710 1.00 92.94 97 THR A O 1
ATOM 779 N N . GLU A 1 98 ? 9.932 -3.607 -15.581 1.00 93.44 98 GLU A N 1
ATOM 780 C CA . GLU A 1 98 ? 10.764 -2.810 -14.681 1.00 93.44 98 GLU A CA 1
ATOM 781 C C . GLU A 1 98 ? 10.116 -2.625 -13.304 1.00 93.44 98 GLU A C 1
ATOM 783 O O . GLU A 1 98 ? 10.821 -2.604 -12.291 1.00 93.44 98 GLU A O 1
ATOM 788 N N . ASP A 1 99 ? 8.794 -2.449 -13.267 1.00 95.75 99 ASP A N 1
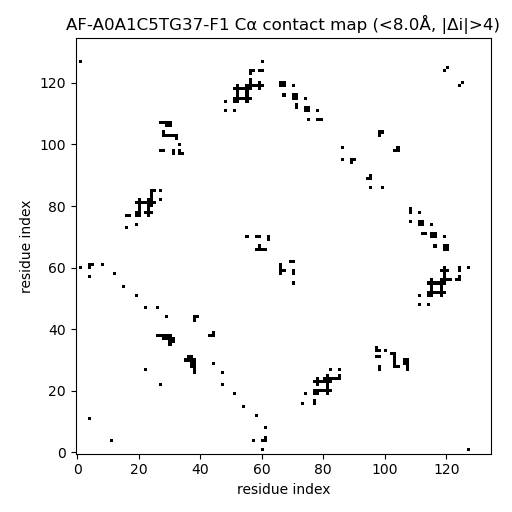ATOM 789 C CA . ASP A 1 99 ? 8.010 -2.120 -12.081 1.00 95.75 99 ASP A CA 1
ATOM 790 C C . ASP A 1 99 ? 7.680 -3.375 -11.262 1.00 95.75 99 ASP A C 1
ATOM 792 O O . ASP A 1 99 ? 7.914 -3.378 -10.053 1.00 95.75 99 ASP A O 1
ATOM 796 N N . PHE A 1 100 ? 7.227 -4.468 -11.889 1.00 96.88 100 PHE A N 1
ATOM 797 C CA . PHE A 1 100 ? 6.805 -5.709 -11.216 1.00 96.88 100 PHE A CA 1
ATOM 798 C C . PHE A 1 100 ? 7.960 -6.670 -10.920 1.00 96.88 100 PHE A C 1
ATOM 800 O O . PHE A 1 100 ? 7.901 -7.873 -11.176 1.00 96.88 100 PHE A O 1
ATOM 807 N N . THR A 1 101 ? 9.015 -6.144 -10.307 1.00 96.94 101 THR A N 1
ATOM 808 C CA . THR A 1 101 ? 10.082 -6.966 -9.736 1.00 96.94 101 THR A CA 1
ATOM 809 C C . THR A 1 101 ? 9.787 -7.296 -8.274 1.00 96.94 101 THR A C 1
ATOM 811 O O . THR A 1 101 ? 9.128 -6.536 -7.557 1.00 96.94 101 THR A O 1
ATOM 814 N N . LEU A 1 102 ? 10.308 -8.431 -7.799 1.00 97.19 102 LEU A N 1
ATOM 815 C CA . LEU A 1 102 ? 10.161 -8.850 -6.404 1.00 97.19 102 LEU A CA 1
ATOM 816 C C . LEU A 1 102 ? 10.551 -7.755 -5.383 1.00 97.19 102 LEU A C 1
ATOM 818 O O . LEU A 1 102 ? 9.753 -7.522 -4.474 1.00 97.19 102 LEU A O 1
ATOM 822 N N . PRO A 1 103 ? 11.701 -7.051 -5.497 1.00 97.12 103 PRO A N 1
ATOM 823 C CA . PRO A 1 103 ? 12.057 -6.008 -4.533 1.00 97.12 103 PRO A CA 1
ATOM 824 C C . PRO A 1 103 ? 11.114 -4.796 -4.571 1.00 97.12 103 PRO A C 1
ATOM 826 O O . PRO A 1 103 ? 10.780 -4.266 -3.511 1.00 97.12 103 PRO A O 1
ATOM 829 N N . ASN A 1 104 ? 10.628 -4.382 -5.747 1.00 97.56 104 ASN A N 1
ATOM 830 C CA . ASN A 1 104 ? 9.686 -3.263 -5.874 1.00 97.56 104 ASN A CA 1
ATOM 831 C C . ASN A 1 104 ? 8.342 -3.589 -5.211 1.00 97.56 104 ASN A C 1
ATOM 833 O O . ASN A 1 104 ? 7.821 -2.799 -4.418 1.00 97.56 104 ASN A O 1
ATOM 837 N N . VAL A 1 105 ? 7.798 -4.775 -5.508 1.00 98.12 105 VAL A N 1
ATOM 838 C CA . VAL A 1 105 ? 6.542 -5.266 -4.927 1.00 98.12 105 VAL A CA 1
ATOM 839 C C . VAL A 1 105 ? 6.685 -5.433 -3.417 1.00 98.12 105 VAL A C 1
ATOM 841 O O . VAL A 1 105 ? 5.846 -4.935 -2.667 1.00 98.12 105 VAL A O 1
ATOM 844 N N . ALA A 1 106 ? 7.767 -6.062 -2.951 1.00 98.12 106 ALA A N 1
ATOM 845 C CA . ALA A 1 106 ? 8.013 -6.266 -1.526 1.00 98.12 106 ALA A CA 1
ATOM 846 C C . ALA A 1 106 ? 8.121 -4.939 -0.765 1.00 98.12 106 ALA A C 1
ATOM 848 O O . ALA A 1 106 ? 7.464 -4.777 0.264 1.00 98.12 106 ALA A O 1
ATOM 849 N N . LEU A 1 107 ? 8.890 -3.972 -1.282 1.00 98.00 107 LEU A N 1
ATOM 850 C CA . LEU A 1 107 ? 9.010 -2.653 -0.664 1.00 98.00 107 LEU A CA 1
ATOM 851 C C . LEU A 1 107 ? 7.660 -1.937 -0.626 1.00 98.00 107 LEU A C 1
ATOM 853 O O . LEU A 1 107 ? 7.286 -1.401 0.416 1.00 98.00 107 LEU A O 1
ATOM 857 N N . HIS A 1 108 ? 6.918 -1.933 -1.734 1.00 98.19 108 HIS A N 1
ATOM 858 C CA . HIS A 1 108 ? 5.633 -1.247 -1.785 1.00 98.19 108 HIS A CA 1
ATOM 859 C C . HIS A 1 108 ? 4.639 -1.845 -0.779 1.00 98.19 108 HIS A C 1
ATOM 861 O O . HIS A 1 108 ? 4.069 -1.115 0.031 1.00 98.19 108 HIS A O 1
ATOM 867 N N . LEU A 1 109 ? 4.488 -3.174 -0.760 1.00 98.44 109 LEU A N 1
ATOM 868 C CA . LEU A 1 109 ? 3.619 -3.859 0.199 1.00 98.44 109 LEU A CA 1
ATOM 869 C C . LEU A 1 109 ? 4.064 -3.615 1.644 1.00 98.44 109 LEU A C 1
ATOM 871 O O . LEU A 1 109 ? 3.222 -3.344 2.501 1.00 98.44 109 LEU A O 1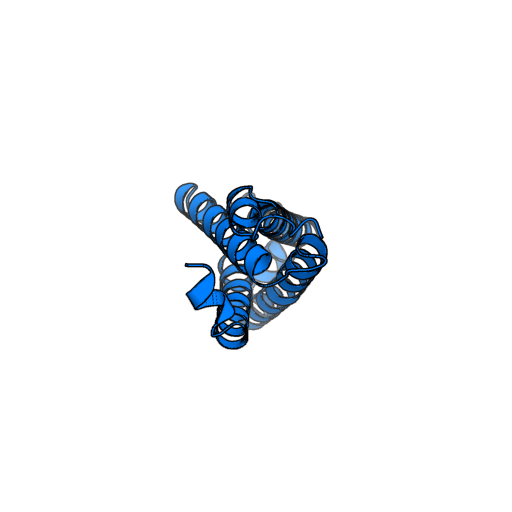
ATOM 875 N N . PHE A 1 110 ? 5.372 -3.662 1.914 1.00 98.31 110 PHE A N 1
ATOM 876 C CA . PHE A 1 110 ? 5.917 -3.383 3.239 1.00 98.31 110 PHE A CA 1
ATOM 877 C C . PHE A 1 110 ? 5.549 -1.977 3.713 1.00 98.31 110 PHE A C 1
ATOM 879 O O . PHE A 1 110 ? 5.020 -1.835 4.812 1.00 98.31 110 PHE A O 1
ATOM 886 N N . VAL A 1 111 ? 5.766 -0.948 2.887 1.00 98.00 111 VAL A N 1
ATOM 887 C CA . VAL A 1 111 ? 5.453 0.441 3.253 1.00 98.00 111 VAL A CA 1
ATOM 888 C C . VAL A 1 111 ? 3.956 0.616 3.508 1.00 98.00 111 VAL A C 1
ATOM 890 O O . VAL A 1 111 ? 3.577 1.190 4.529 1.00 98.00 111 VAL A O 1
ATOM 893 N N . VAL A 1 112 ? 3.094 0.085 2.637 1.00 98.19 112 VAL A N 1
ATOM 894 C CA . VAL A 1 112 ? 1.638 0.209 2.805 1.00 98.19 112 VAL A CA 1
ATOM 895 C C . VAL A 1 112 ? 1.161 -0.485 4.082 1.00 98.19 112 VAL A C 1
ATOM 897 O O . VAL A 1 112 ? 0.411 0.104 4.866 1.00 98.19 112 VAL A O 1
ATOM 900 N N . VAL A 1 113 ? 1.616 -1.713 4.341 1.00 98.06 113 VAL A N 1
ATOM 901 C CA . VAL A 1 113 ? 1.250 -2.455 5.557 1.00 98.06 113 VAL A CA 1
ATOM 902 C C . VAL A 1 113 ? 1.817 -1.772 6.801 1.00 98.06 113 VAL A C 1
ATOM 904 O O . VAL A 1 113 ? 1.098 -1.609 7.785 1.00 98.06 113 VAL A O 1
ATOM 907 N N . ALA A 1 114 ? 3.069 -1.314 6.775 1.00 98.12 114 ALA A N 1
ATOM 908 C CA . ALA A 1 114 ? 3.682 -0.615 7.900 1.00 98.12 114 ALA A CA 1
ATOM 909 C C . ALA A 1 114 ? 2.923 0.676 8.243 1.00 98.12 114 ALA A C 1
ATOM 911 O O . ALA A 1 114 ? 2.543 0.881 9.391 1.00 98.12 114 ALA A O 1
ATOM 912 N N . LEU A 1 115 ? 2.619 1.523 7.258 1.00 98.12 115 LEU A N 1
ATOM 913 C CA . LEU A 1 115 ? 1.935 2.795 7.509 1.00 98.12 115 LEU A CA 1
ATOM 914 C C . LEU A 1 115 ? 0.491 2.602 7.975 1.00 98.12 115 LEU A C 1
ATOM 916 O O . LEU A 1 115 ? 0.060 3.251 8.927 1.00 98.12 115 LEU A O 1
ATOM 920 N N . THR A 1 116 ? -0.250 1.679 7.360 1.00 97.56 116 THR A N 1
ATOM 921 C CA . THR A 1 116 ? -1.632 1.383 7.773 1.00 97.56 116 THR A CA 1
ATOM 922 C C . THR A 1 116 ? -1.692 0.743 9.163 1.00 97.56 116 THR A C 1
ATOM 924 O O . THR A 1 116 ? -2.581 1.062 9.958 1.00 97.56 116 THR A O 1
ATOM 927 N N . THR A 1 117 ? -0.736 -0.123 9.512 1.00 96.50 117 THR A N 1
ATOM 928 C CA . THR A 1 117 ? -0.654 -0.701 10.862 1.00 96.50 117 THR A CA 1
ATOM 929 C C . THR A 1 117 ? -0.258 0.338 11.905 1.00 96.50 117 THR A C 1
ATOM 931 O O . THR A 1 117 ? -0.929 0.413 12.937 1.00 96.50 117 THR A O 1
ATOM 934 N N . LEU A 1 118 ? 0.735 1.187 11.623 1.00 96.62 118 LEU A N 1
ATOM 935 C CA . LEU A 1 118 ? 1.112 2.317 12.477 1.00 96.62 118 LEU A CA 1
ATOM 936 C C . LEU A 1 118 ? -0.066 3.273 12.692 1.00 96.62 118 LEU A C 1
ATOM 938 O O . LEU A 1 118 ? -0.374 3.610 13.833 1.00 96.62 118 LEU A O 1
ATOM 942 N N . GLY A 1 119 ? -0.796 3.626 11.630 1.00 95.88 119 GLY A N 1
ATOM 943 C CA . GLY A 1 119 ? -2.015 4.430 11.727 1.00 95.88 119 GLY A CA 1
ATOM 944 C C . GLY A 1 119 ? -3.062 3.781 12.632 1.00 95.88 119 GLY A C 1
ATOM 945 O O . GLY A 1 119 ? -3.616 4.429 13.516 1.00 95.88 119 GLY A O 1
ATOM 946 N N . SER A 1 120 ? -3.278 2.469 12.504 1.00 94.56 120 SER A N 1
ATOM 947 C CA . SER A 1 120 ? -4.235 1.743 13.355 1.00 94.56 120 SER A CA 1
ATOM 948 C C . SER A 1 120 ? -3.836 1.691 14.839 1.00 94.56 120 SER A C 1
ATOM 950 O O . SER A 1 120 ? -4.687 1.515 15.720 1.00 94.56 120 SER A O 1
ATOM 952 N N . LEU A 1 121 ? -2.539 1.840 15.121 1.00 93.19 121 LEU A N 1
ATOM 953 C CA . LEU A 1 121 ? -1.957 1.894 16.461 1.00 93.19 121 LEU A CA 1
ATOM 954 C C . LEU A 1 121 ? -1.857 3.314 17.022 1.00 93.19 121 LEU A C 1
ATOM 956 O O . LEU A 1 121 ? -1.534 3.453 18.197 1.00 93.19 121 LEU A O 1
ATOM 960 N N . SER A 1 122 ? -2.145 4.344 16.224 1.00 90.06 122 SER A N 1
ATOM 961 C CA . SER A 1 122 ? -2.031 5.741 16.644 1.00 90.06 122 SER A CA 1
ATOM 962 C C . SER A 1 122 ? -2.785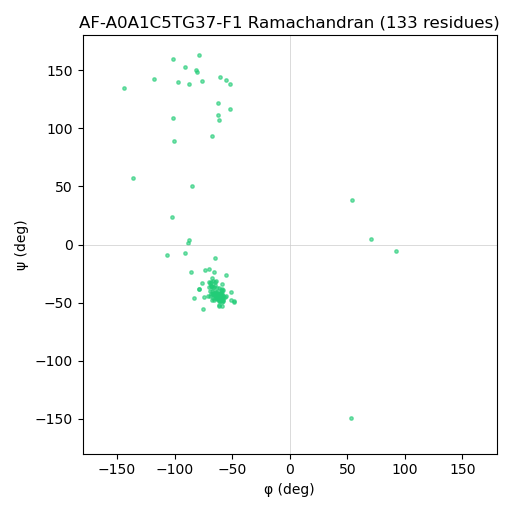 6.000 17.961 1.00 90.06 122 SER A C 1
ATOM 964 O O . SER A 1 122 ? -3.929 5.549 18.103 1.00 90.06 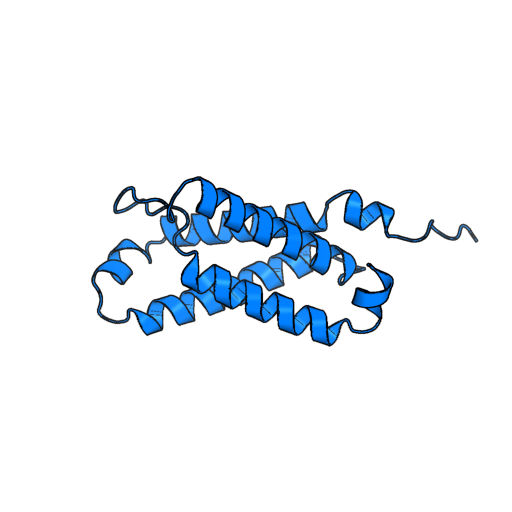122 SER A O 1
ATOM 966 N N . PRO A 1 123 ? -2.217 6.783 18.903 1.00 78.56 123 PRO A N 1
ATOM 967 C CA . PRO A 1 123 ? -2.887 7.172 20.148 1.00 78.56 123 PRO A CA 1
ATOM 968 C C . PRO A 1 123 ? -4.238 7.856 19.914 1.00 78.56 123 PRO A C 1
ATOM 970 O O . PRO A 1 123 ? -5.135 7.766 20.749 1.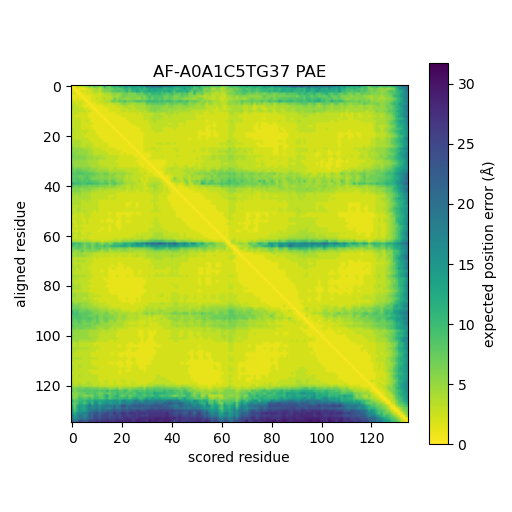00 78.56 123 PRO A O 1
ATOM 973 N N . VAL A 1 124 ? -4.415 8.493 18.750 1.00 78.00 124 VAL A N 1
ATOM 974 C CA . VAL A 1 124 ? -5.693 9.068 18.308 1.00 78.00 124 VAL A CA 1
ATOM 975 C C . VAL A 1 124 ? -6.786 8.001 18.255 1.00 78.00 124 VAL A C 1
ATOM 977 O O . VAL A 1 124 ? -7.912 8.265 18.659 1.00 78.00 124 VAL A O 1
ATOM 980 N N . VAL A 1 125 ? -6.469 6.781 17.816 1.00 79.25 125 VAL A N 1
ATOM 981 C CA . VAL A 1 125 ? -7.412 5.653 17.781 1.00 79.25 125 VAL A CA 1
ATOM 982 C C . VAL A 1 125 ? -7.736 5.166 19.195 1.00 79.25 125 VAL A C 1
ATOM 984 O O . VAL A 1 125 ? -8.874 4.785 19.476 1.00 79.25 125 VAL A O 1
ATOM 987 N N . ASP A 1 126 ? -6.757 5.188 20.099 1.00 75.69 126 ASP A N 1
ATOM 988 C CA . ASP A 1 126 ? -6.912 4.668 21.459 1.00 75.69 126 ASP A CA 1
ATOM 989 C C . ASP A 1 126 ? -7.652 5.627 22.395 1.00 75.69 126 ASP A C 1
ATOM 991 O O . ASP A 1 126 ? -8.543 5.181 23.118 1.00 75.69 126 ASP A O 1
ATOM 995 N N . ASN A 1 127 ? -7.414 6.936 22.285 1.00 68.88 127 ASN A N 1
ATOM 996 C CA . ASN A 1 127 ? -8.170 7.972 23.003 1.00 68.88 127 ASN A CA 1
ATOM 997 C C . ASN A 1 127 ? -9.647 8.056 22.580 1.00 68.88 127 ASN A C 1
ATOM 999 O O . ASN A 1 127 ? -10.449 8.719 23.229 1.00 68.88 127 ASN A O 1
ATOM 1003 N N . GLN A 1 128 ? -10.025 7.391 21.488 1.00 66.62 128 GLN A N 1
ATOM 1004 C CA . GLN A 1 128 ? -11.408 7.289 21.027 1.00 66.62 128 GLN A CA 1
ATOM 1005 C C . GLN A 1 128 ? -12.145 6.086 21.650 1.00 66.62 128 GLN A C 1
ATOM 1007 O O . GLN A 1 128 ? -13.308 5.849 21.315 1.00 66.62 128 GLN A O 1
ATOM 1012 N N . ARG A 1 129 ? -11.519 5.292 22.534 1.00 61.38 129 ARG A N 1
ATOM 1013 C CA . ARG A 1 129 ? -12.204 4.213 23.266 1.00 61.38 129 ARG A CA 1
ATOM 1014 C C . ARG A 1 129 ? -12.839 4.744 24.558 1.00 61.38 129 ARG A C 1
ATOM 1016 O O . ARG A 1 129 ? -12.198 5.518 25.262 1.00 61.38 129 ARG A O 1
ATOM 1023 N N . PRO A 1 130 ? -14.075 4.330 24.902 1.00 56.56 130 PRO A N 1
ATOM 1024 C CA . PRO A 1 130 ? -14.621 4.637 26.219 1.00 56.56 130 PRO A CA 1
ATOM 1025 C C . PRO A 1 130 ? -13.726 4.005 27.300 1.00 56.56 130 PRO A C 1
ATOM 1027 O O . PRO A 1 130 ? -13.199 2.909 27.063 1.00 56.56 130 PRO A O 1
ATOM 1030 N N . PRO A 1 131 ? -13.542 4.662 28.462 1.00 58.12 131 PRO A N 1
ATOM 1031 C CA . PRO A 1 131 ? -12.805 4.071 29.571 1.00 58.12 131 PRO A CA 1
ATOM 1032 C C . PRO A 1 131 ? -13.430 2.720 29.921 1.00 58.12 131 PRO A C 1
ATOM 1034 O O . PRO A 1 131 ? -14.651 2.553 29.843 1.00 58.12 131 PRO A O 1
ATOM 1037 N N . LEU A 1 132 ? -12.583 1.742 30.257 1.00 58.50 132 LEU A N 1
ATOM 1038 C CA . LEU A 1 132 ? -13.042 0.443 30.738 1.00 58.50 132 LEU A CA 1
ATOM 1039 C C . LEU A 1 132 ? -14.014 0.702 31.889 1.00 58.50 132 LEU A C 1
ATOM 1041 O O . LEU A 1 132 ? -13.653 1.315 32.893 1.00 58.50 132 LEU A O 1
ATOM 1045 N N . ARG A 1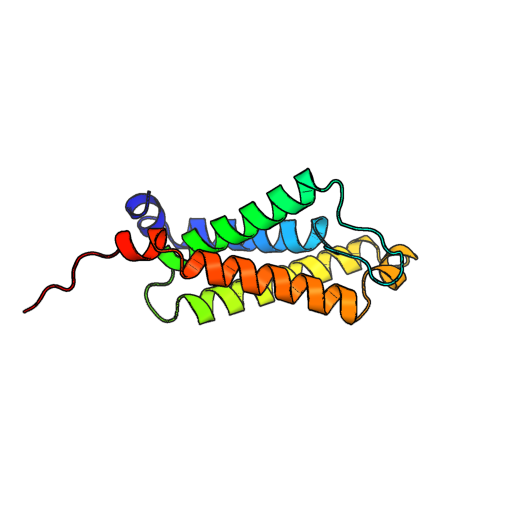 133 ? -15.273 0.300 31.704 1.00 51.09 133 ARG A N 1
ATOM 1046 C CA . ARG A 1 133 ? -16.266 0.323 32.771 1.00 51.09 133 ARG A CA 1
ATOM 1047 C C . ARG A 1 133 ? -15.812 -0.728 33.775 1.00 51.09 133 ARG A C 1
ATOM 1049 O O . ARG A 1 133 ? -16.085 -1.909 33.582 1.00 51.09 133 ARG A O 1
ATOM 1056 N N . ASN A 1 134 ? -15.052 -0.295 34.775 1.00 53.19 134 ASN A N 1
ATOM 1057 C CA . ASN A 1 134 ? -14.751 -1.097 35.949 1.00 53.19 134 ASN A CA 1
ATOM 1058 C C . ASN A 1 134 ? -16.106 -1.387 36.606 1.00 53.19 134 ASN A C 1
ATOM 1060 O O . ASN A 1 134 ? -16.784 -0.460 37.054 1.00 53.19 134 ASN A O 1
ATOM 1064 N N . GLY A 1 135 ? -16.551 -2.637 36.482 1.00 53.97 135 GLY A N 1
ATOM 1065 C CA . GLY A 1 135 ? -17.702 -3.167 37.208 1.00 53.97 135 GLY A CA 1
ATOM 1066 C C . GLY A 1 135 ? -17.331 -3.458 38.647 1.00 53.97 135 GLY A C 1
ATOM 1067 O O . GLY A 1 135 ? -16.136 -3.751 38.884 1.00 53.97 135 GLY A O 1
#

Solvent-accessible surface area (backbone atoms only — not comparable to full-atom values): 7041 Å² total; per-residue (Å²): 113,66,70,66,46,68,75,40,49,65,63,52,48,53,51,51,47,51,48,37,21,50,47,32,26,73,52,55,41,50,44,24,81,75,78,72,46,57,37,77,51,72,66,55,42,51,50,52,50,50,51,36,21,53,53,11,28,55,40,19,60,73,29,86,69,64,23,49,63,51,36,29,50,49,44,48,54,28,25,52,50,8,40,52,54,38,50,63,75,42,62,89,43,70,64,45,68,50,42,72,34,72,68,18,50,51,50,37,52,48,52,47,29,50,32,16,26,52,20,25,64,32,66,74,40,57,73,69,50,80,76,81,80,82,124

Radius of gyration: 16.43 Å; Cα contacts (8 Å, |Δi|>4): 164; chains: 1; bounding box: 39×25×60 Å

Sequence (135 aa):
MREKILAHPIRWLIGLCACLVFFGCFGFPIYNFTTGRRFGSWYLLLALCFFYYEIGQILGVLHSRCKVRRSAALALGMTLLGLACRFLMEFGEVSNTEDFTLPNVALHLFVVVALTTLGSLSPVVDNQRPPLRNG